Protein AF-A0AA91GW08-F1 (afdb_monomer)

Foldseek 3Di:
DLLLVCCCVVVVQPDLVSSQVCLQPHQRDPRDRDNDDSVVSVVCVVPPDVVVVVVVCVVCVVVVVVVVVPCPDDDDPPVVVVVVVPDVDDDDDDPPD

pLDDT: mean 90.82, std 7.52, range [41.41, 96.75]

Secondary structure (DSSP, 8-state):
-HHHHHHHHHTT---HHHHHHHHHHS-BTTBPP----HHHHHHHHHT--HHHHHHHHHHHHHHHHHHHHH-S--PPPHHHHHHTTT-S---------

Structure (mmCIF, N/CA/C/O backbone):
data_AF-A0AA91GW08-F1
#
_entry.id   AF-A0AA91GW08-F1
#
loop_
_atom_site.group_PDB
_atom_site.id
_atom_site.type_symbol
_atom_site.label_atom_id
_atom_site.label_alt_id
_atom_site.label_comp_id
_atom_site.label_asym_id
_atom_site.label_entity_id
_atom_site.label_seq_id
_atom_site.pdbx_PDB_ins_code
_atom_site.Cartn_x
_atom_site.Cartn_y
_atom_site.Cartn_z
_atom_site.occupancy
_atom_site.B_iso_or_equiv
_atom_site.auth_seq_id
_atom_site.auth_comp_id
_atom_site.auth_asym_id
_atom_site.auth_atom_id
_atom_site.pdbx_PDB_model_num
ATOM 1 N N . MET A 1 1 ? -11.163 -3.723 6.439 1.00 89.12 1 MET A N 1
ATOM 2 C CA . MET A 1 1 ? -9.814 -3.631 7.041 1.00 89.12 1 MET A CA 1
ATOM 3 C C . MET A 1 1 ? -8.713 -3.724 5.997 1.00 89.12 1 MET A C 1
ATOM 5 O O . MET A 1 1 ? -7.998 -2.748 5.869 1.00 89.12 1 MET A O 1
ATOM 9 N N . VAL A 1 2 ? -8.621 -4.789 5.188 1.00 88.88 2 VAL A N 1
ATOM 10 C CA . VAL A 1 2 ? -7.567 -4.920 4.150 1.00 88.88 2 VAL A CA 1
ATOM 11 C C . VAL A 1 2 ? -7.478 -3.703 3.217 1.00 88.88 2 VAL A C 1
ATOM 13 O O . VAL A 1 2 ? -6.402 -3.145 3.061 1.00 88.88 2 VAL A O 1
ATOM 16 N N . ALA A 1 3 ? -8.604 -3.221 2.675 1.00 90.38 3 ALA A N 1
ATOM 17 C CA . ALA A 1 3 ? -8.611 -2.023 1.827 1.00 90.38 3 ALA A CA 1
ATOM 18 C C . ALA A 1 3 ? -8.068 -0.767 2.545 1.00 90.38 3 ALA A C 1
ATOM 20 O O . ALA A 1 3 ? -7.347 0.025 1.946 1.00 90.38 3 ALA A O 1
ATOM 21 N N . ALA A 1 4 ? -8.356 -0.611 3.842 1.00 91.88 4 ALA A N 1
ATOM 22 C CA . ALA A 1 4 ? -7.843 0.496 4.648 1.00 91.88 4 ALA A CA 1
ATOM 23 C C . ALA A 1 4 ? -6.326 0.371 4.881 1.00 91.88 4 ALA A C 1
ATOM 25 O O . ALA A 1 4 ? -5.610 1.348 4.694 1.00 91.88 4 ALA A O 1
ATOM 26 N N . VAL A 1 5 ? -5.827 -0.832 5.200 1.00 90.69 5 VAL A N 1
ATOM 27 C CA . VAL A 1 5 ? -4.382 -1.114 5.345 1.00 90.69 5 VAL A CA 1
ATOM 28 C C . VAL A 1 5 ? -3.640 -0.842 4.034 1.00 90.69 5 VAL A C 1
ATOM 30 O O . VAL A 1 5 ? -2.639 -0.135 4.021 1.00 90.69 5 VAL A O 1
ATOM 33 N N . LEU A 1 6 ? -4.161 -1.343 2.912 1.00 89.56 6 LEU A N 1
ATOM 34 C CA . LEU A 1 6 ? -3.573 -1.094 1.595 1.00 89.56 6 LEU A CA 1
ATOM 35 C C . LEU A 1 6 ? -3.587 0.389 1.238 1.00 89.56 6 LEU A C 1
ATOM 37 O O . LEU A 1 6 ? -2.636 0.870 0.638 1.00 89.56 6 LEU A O 1
ATOM 41 N N . THR A 1 7 ? -4.628 1.122 1.630 1.00 91.69 7 THR A N 1
ATOM 42 C CA . THR A 1 7 ? -4.684 2.572 1.424 1.00 91.69 7 THR A CA 1
ATOM 43 C C . THR A 1 7 ? -3.609 3.287 2.242 1.00 91.69 7 THR A C 1
ATOM 45 O O . THR A 1 7 ? -2.937 4.153 1.686 1.00 91.69 7 THR A O 1
ATOM 48 N N . LEU A 1 8 ? -3.400 2.908 3.512 1.00 91.19 8 LEU A N 1
ATOM 49 C CA . LEU A 1 8 ? -2.327 3.471 4.345 1.00 91.19 8 LEU A CA 1
ATOM 50 C C . LEU A 1 8 ? -0.963 3.320 3.671 1.00 91.19 8 LEU A C 1
ATOM 52 O O . LEU A 1 8 ? -0.231 4.297 3.557 1.00 91.19 8 LEU A O 1
ATOM 56 N N . ILE A 1 9 ? -0.660 2.116 3.183 1.00 88.44 9 ILE A N 1
ATOM 57 C CA . ILE A 1 9 ? 0.636 1.791 2.579 1.00 88.44 9 ILE A CA 1
ATOM 58 C C . ILE A 1 9 ? 0.773 2.449 1.200 1.00 88.44 9 ILE A C 1
ATOM 60 O O . ILE A 1 9 ? 1.727 3.177 0.944 1.00 88.44 9 ILE A O 1
ATOM 64 N N . TRP A 1 10 ? -0.191 2.223 0.304 1.00 88.56 10 TRP A N 1
ATOM 65 C CA . TRP A 1 10 ? -0.093 2.637 -1.098 1.00 88.56 10 TRP A CA 1
ATOM 66 C C . TRP A 1 10 ? -0.205 4.152 -1.292 1.00 88.56 10 TRP A C 1
ATOM 68 O O . TRP A 1 10 ? 0.466 4.704 -2.160 1.00 88.56 10 TRP A O 1
ATOM 78 N N . ARG A 1 11 ? -1.034 4.835 -0.489 1.00 90.56 11 ARG A N 1
ATOM 79 C CA . ARG A 1 11 ? -1.185 6.301 -0.539 1.00 90.56 11 ARG A CA 1
ATOM 80 C C . ARG A 1 11 ? -0.347 7.029 0.513 1.00 90.56 11 ARG A C 1
ATOM 82 O O . ARG A 1 11 ? -0.463 8.246 0.592 1.00 90.56 11 ARG A O 1
ATOM 89 N N . GLN A 1 12 ? 0.460 6.308 1.299 1.00 90.44 12 GLN A N 1
ATOM 90 C CA . GLN A 1 12 ? 1.299 6.860 2.373 1.00 90.44 12 GLN A CA 1
ATOM 91 C C . GLN A 1 12 ? 0.511 7.778 3.321 1.00 90.44 12 GLN A C 1
ATOM 93 O O . GLN A 1 12 ? 0.895 8.912 3.601 1.00 90.44 12 GLN A O 1
ATOM 98 N N . VAL A 1 13 ? -0.647 7.302 3.780 1.00 92.56 13 VAL A N 1
ATOM 99 C CA . VAL A 1 13 ? -1.527 8.103 4.637 1.00 92.56 13 VAL A CA 1
ATOM 100 C C . VAL A 1 13 ? -0.867 8.274 6.013 1.00 92.56 13 VAL A C 1
ATOM 102 O O . VAL A 1 13 ? -0.566 7.273 6.663 1.00 92.56 13 VAL A O 1
ATOM 105 N N . PRO A 1 14 ? -0.665 9.514 6.491 1.00 90.56 14 PRO A N 1
ATOM 106 C CA . PRO A 1 14 ? 0.235 9.789 7.611 1.00 90.56 14 PRO A CA 1
ATOM 107 C C . PRO A 1 14 ? -0.322 9.413 8.989 1.00 90.56 14 PRO A C 1
ATOM 109 O O . PRO A 1 14 ? 0.432 9.359 9.957 1.00 90.56 14 PRO A O 1
ATOM 112 N N . SER A 1 15 ? -1.636 9.205 9.129 1.00 91.88 15 SER A N 1
ATOM 113 C CA . SER A 1 15 ? -2.247 8.928 10.433 1.00 91.88 15 SER A CA 1
ATOM 114 C C . SER A 1 15 ? -3.604 8.229 10.337 1.00 91.88 15 SER A C 1
ATOM 116 O O . SER A 1 15 ? -4.291 8.270 9.313 1.00 91.88 15 SER A O 1
ATOM 118 N N . VAL A 1 16 ? -4.036 7.634 11.455 1.00 91.38 16 VAL A N 1
ATOM 119 C CA . VAL A 1 16 ? -5.379 7.039 11.594 1.00 91.38 16 VAL A CA 1
ATOM 120 C C . VAL A 1 16 ? -6.476 8.097 11.452 1.00 91.38 16 VAL A C 1
ATOM 122 O O . VAL A 1 16 ? -7.547 7.802 10.926 1.00 91.38 16 VAL A O 1
ATOM 125 N N . GLN A 1 17 ? -6.220 9.336 11.881 1.00 93.94 17 GLN A N 1
ATOM 126 C CA . GLN A 1 17 ? -7.172 10.437 11.734 1.00 93.94 17 GLN A CA 1
ATOM 127 C C . GLN A 1 17 ? -7.418 10.757 10.257 1.00 93.94 17 GLN A C 1
ATOM 129 O O . GLN A 1 17 ? -8.570 10.842 9.834 1.00 93.94 17 GLN A O 1
ATOM 134 N N . GLU A 1 18 ? -6.351 10.862 9.465 1.00 95.31 18 GLU A N 1
ATOM 135 C CA . GLU A 1 18 ? -6.478 11.128 8.033 1.00 95.31 18 GLU A CA 1
ATOM 136 C C . GLU A 1 18 ? -7.156 9.960 7.311 1.00 95.31 18 GLU A C 1
ATOM 138 O O . GLU A 1 18 ? -8.064 10.164 6.508 1.00 95.31 18 GLU A O 1
ATOM 143 N N . LEU A 1 19 ? -6.816 8.721 7.677 1.00 94.88 19 LEU A N 1
ATOM 144 C CA . LEU A 1 19 ? -7.513 7.550 7.151 1.00 94.88 19 LEU A CA 1
ATOM 145 C C . LEU A 1 19 ? -9.011 7.558 7.498 1.00 94.88 19 LEU A C 1
ATOM 147 O O . LEU A 1 19 ? -9.828 7.185 6.660 1.00 94.88 19 LEU A O 1
ATOM 151 N N . THR A 1 20 ? -9.379 7.984 8.709 1.00 95.38 20 THR A N 1
ATOM 152 C CA . THR A 1 20 ? -10.783 8.079 9.144 1.00 95.38 20 THR A CA 1
ATOM 153 C C . THR A 1 20 ? -11.549 9.065 8.265 1.00 95.38 20 THR A C 1
ATOM 155 O O . THR A 1 20 ? -12.594 8.718 7.718 1.00 95.38 20 THR A O 1
ATOM 158 N N . ARG A 1 21 ? -10.982 10.258 8.043 1.00 95.50 21 ARG A N 1
ATOM 159 C CA . ARG A 1 21 ? -11.547 11.273 7.143 1.00 95.50 21 ARG A CA 1
ATOM 160 C C . ARG A 1 21 ? -11.703 10.741 5.716 1.00 95.50 21 ARG A C 1
ATOM 162 O O . ARG A 1 21 ? -12.721 10.970 5.069 1.00 95.50 21 ARG A O 1
ATOM 169 N N . MET A 1 22 ? -10.703 10.015 5.217 1.00 95.75 22 MET A N 1
ATOM 170 C CA . MET A 1 22 ? -10.743 9.417 3.882 1.00 95.75 22 MET A CA 1
ATOM 171 C C . MET A 1 22 ? -11.806 8.323 3.754 1.00 95.75 22 MET A C 1
ATOM 173 O O . MET A 1 22 ? -12.483 8.277 2.735 1.00 95.75 22 MET A O 1
ATOM 177 N N . LEU A 1 23 ? -11.967 7.467 4.766 1.00 94.62 23 LEU A N 1
ATOM 178 C CA . LEU A 1 23 ? -13.003 6.428 4.795 1.00 94.62 23 LEU A CA 1
ATOM 179 C C . LEU A 1 23 ? -14.413 7.020 4.758 1.00 94.62 23 LEU A C 1
ATOM 181 O O . LEU A 1 23 ? -15.299 6.430 4.150 1.00 94.62 23 LEU A O 1
ATOM 185 N N . GLU A 1 24 ? -14.615 8.175 5.386 1.00 95.44 24 GLU A N 1
ATOM 186 C CA . GLU A 1 24 ? -15.903 8.865 5.389 1.00 95.44 24 GLU A CA 1
ATOM 187 C C . GLU A 1 24 ? -16.210 9.532 4.040 1.00 95.44 24 GLU A C 1
ATOM 189 O O . GLU A 1 24 ? -17.350 9.511 3.583 1.00 95.44 24 GLU A O 1
ATOM 194 N N . GLN A 1 25 ? -15.201 10.120 3.394 1.00 94.50 25 GLN A N 1
ATOM 195 C CA . GLN A 1 25 ? -15.400 11.000 2.238 1.00 94.50 25 GLN A CA 1
ATOM 196 C C . GLN A 1 25 ? -15.140 10.339 0.879 1.00 94.50 25 GLN A C 1
ATOM 198 O O . GLN A 1 25 ? -15.514 10.902 -0.149 1.00 94.50 25 GLN A O 1
ATOM 203 N N . GLN A 1 26 ? -14.451 9.197 0.840 1.00 92.19 26 GLN A N 1
ATOM 204 C CA . GLN A 1 26 ? -13.995 8.562 -0.399 1.00 92.19 26 GLN A CA 1
ATOM 205 C C . GLN A 1 26 ? -14.330 7.071 -0.410 1.00 92.19 26 GLN A C 1
ATOM 207 O O . GLN A 1 26 ? -14.256 6.382 0.606 1.00 92.19 26 GLN A O 1
ATOM 212 N N . GLU A 1 27 ? -14.615 6.547 -1.599 1.00 91.31 27 GLU A N 1
ATOM 213 C CA . GLU A 1 27 ? -14.601 5.105 -1.832 1.00 91.31 27 GLU A CA 1
ATOM 214 C C . GLU A 1 27 ? -13.143 4.645 -1.953 1.00 91.31 27 GLU A C 1
ATOM 216 O O . GLU A 1 27 ? -12.410 5.041 -2.863 1.00 91.31 27 GLU A O 1
ATOM 221 N N . LEU A 1 28 ? -12.685 3.854 -0.982 1.00 90.75 28 LEU A N 1
ATOM 222 C CA . LEU A 1 28 ? -11.301 3.397 -0.914 1.00 90.75 28 LEU A CA 1
ATOM 223 C C . LEU A 1 28 ? -11.174 2.000 -1.521 1.00 90.75 28 LEU A C 1
ATOM 225 O O . LEU A 1 28 ? -11.622 1.011 -0.935 1.00 90.75 28 LEU A O 1
ATOM 229 N N . LEU A 1 29 ? -10.491 1.915 -2.667 1.00 89.12 29 LEU A N 1
ATOM 230 C CA . LEU A 1 29 ? -10.310 0.685 -3.445 1.00 89.12 29 LEU A CA 1
ATOM 231 C C . LEU A 1 29 ? -11.668 0.062 -3.818 1.00 89.12 29 LEU A C 1
ATOM 233 O O . LEU A 1 29 ? -12.397 0.620 -4.626 1.00 89.12 29 LEU A O 1
ATOM 237 N N . TRP A 1 30 ? -12.003 -1.091 -3.238 1.00 90.69 30 TRP A N 1
ATOM 238 C CA . TRP A 1 30 ? -13.284 -1.785 -3.418 1.00 90.69 30 TRP A CA 1
ATOM 239 C C . TRP A 1 30 ? -14.244 -1.587 -2.232 1.00 90.69 30 TRP A C 1
ATOM 241 O O . TRP A 1 30 ? -15.274 -2.254 -2.143 1.00 90.69 30 TRP A O 1
ATOM 251 N N . GLY A 1 31 ? -13.890 -0.728 -1.273 1.00 89.56 31 GLY A N 1
ATOM 252 C CA . GLY A 1 31 ? -14.732 -0.367 -0.138 1.00 89.56 31 GLY A CA 1
ATOM 253 C C . GLY A 1 31 ? -15.559 0.882 -0.427 1.00 89.56 31 GLY A C 1
ATOM 254 O O . GLY A 1 31 ? -15.046 1.859 -0.966 1.00 89.56 31 GLY A O 1
ATOM 255 N N . LYS A 1 32 ? -16.829 0.866 -0.014 1.00 92.31 32 LYS A N 1
ATOM 256 C CA . LYS A 1 32 ? -17.677 2.066 -0.008 1.00 92.31 32 LYS A CA 1
ATOM 257 C C . LYS A 1 32 ? -17.225 3.041 1.077 1.00 92.31 32 LYS A C 1
ATOM 259 O O . LYS A 1 32 ? -16.584 2.624 2.043 1.00 92.31 32 LYS A O 1
ATOM 264 N N . ALA A 1 33 ? -17.606 4.306 0.930 1.00 93.88 33 ALA A N 1
ATOM 265 C CA . ALA A 1 33 ? -17.466 5.287 1.996 1.00 93.88 33 ALA A CA 1
ATOM 266 C C . ALA A 1 33 ? -18.273 4.848 3.232 1.00 93.88 33 ALA A C 1
ATOM 268 O O . ALA A 1 33 ? -19.419 4.402 3.114 1.00 93.88 33 ALA A O 1
ATOM 269 N N . VAL A 1 34 ? -17.667 4.933 4.415 1.00 93.81 34 VAL A N 1
ATOM 270 C CA . VAL A 1 34 ? -18.276 4.534 5.688 1.00 93.81 34 VAL A CA 1
ATOM 271 C C . VAL A 1 34 ? -17.889 5.530 6.772 1.00 93.81 34 VAL A C 1
ATOM 273 O O . VAL A 1 34 ? -16.709 5.763 7.026 1.00 93.81 34 VAL A O 1
ATOM 276 N N . LEU A 1 35 ? -18.897 6.042 7.476 1.00 94.81 35 LEU A N 1
ATOM 277 C CA . LEU A 1 35 ? -18.704 6.831 8.685 1.00 94.81 35 LEU A CA 1
ATOM 278 C C . LEU A 1 35 ? -18.270 5.912 9.838 1.00 94.81 35 LEU A C 1
ATOM 280 O O . LEU A 1 35 ? -19.038 5.066 10.299 1.00 94.81 35 LEU A O 1
ATOM 284 N N . VAL A 1 36 ? -17.036 6.076 10.309 1.00 93.44 36 VAL A N 1
ATOM 285 C CA . VAL A 1 36 ? -16.488 5.355 11.466 1.00 93.44 36 VAL A CA 1
ATOM 286 C C . VAL A 1 36 ? -15.775 6.329 12.391 1.00 93.44 36 VAL A C 1
ATOM 288 O O . VAL A 1 36 ? -15.135 7.268 11.932 1.00 93.44 36 VAL A O 1
ATOM 291 N N . SER A 1 37 ? -15.855 6.108 13.703 1.00 95.44 37 SER A N 1
ATOM 292 C CA . SER A 1 37 ? -15.079 6.917 14.642 1.00 95.44 37 SER A CA 1
ATOM 293 C C . SER A 1 37 ? -13.601 6.524 14.603 1.00 95.44 37 SER A C 1
ATOM 295 O O . SER A 1 37 ? -13.258 5.352 14.407 1.00 95.44 37 SER A O 1
ATOM 297 N N . GLN A 1 38 ? -12.719 7.490 14.869 1.00 94.62 38 GLN A N 1
ATOM 298 C CA . GLN A 1 38 ? -11.282 7.232 14.998 1.00 94.62 38 GLN A CA 1
ATOM 299 C C . GLN A 1 38 ?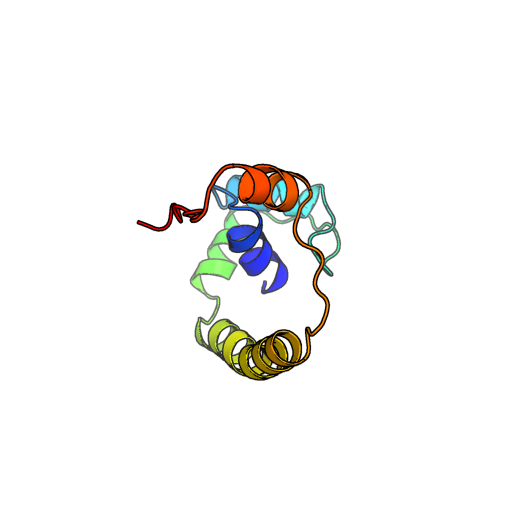 -11.008 6.152 16.057 1.00 94.62 38 GLN A C 1
ATOM 301 O O . GLN A 1 38 ? -10.198 5.261 15.829 1.00 94.62 38 GLN A O 1
ATOM 306 N N . GLN A 1 39 ? -11.713 6.188 17.195 1.00 95.69 39 GLN A N 1
ATOM 307 C CA . GLN A 1 39 ? -11.554 5.195 18.261 1.00 95.69 39 GLN A CA 1
ATOM 308 C C . GLN A 1 39 ? -11.892 3.780 17.776 1.00 95.69 39 GLN A C 1
ATOM 310 O O . GLN A 1 39 ? -11.122 2.853 18.024 1.00 95.69 39 GLN A O 1
ATOM 315 N N . ALA A 1 40 ? -13.008 3.607 17.060 1.00 94.50 40 ALA A N 1
ATOM 316 C CA . ALA A 1 40 ? -13.390 2.307 16.517 1.00 94.50 40 ALA A CA 1
ATOM 317 C C . ALA A 1 40 ? -12.358 1.800 15.500 1.00 94.50 40 ALA A C 1
ATOM 319 O O . ALA A 1 40 ? -12.020 0.616 15.500 1.00 94.50 40 ALA A O 1
ATOM 320 N N . LEU A 1 41 ? -11.827 2.693 14.661 1.00 94.31 41 LEU A N 1
ATOM 321 C CA . LEU A 1 41 ? -10.798 2.346 13.688 1.00 94.31 41 LEU A CA 1
ATOM 322 C C . LEU A 1 41 ? -9.480 1.942 14.369 1.00 94.31 41 LEU A C 1
ATOM 324 O O . LEU A 1 41 ? -8.924 0.899 14.029 1.00 94.31 41 LEU A O 1
ATOM 328 N N . SER A 1 42 ? -9.022 2.702 15.368 1.00 94.00 42 SER A N 1
ATOM 329 C CA . SER A 1 42 ? -7.830 2.374 16.162 1.00 94.00 42 SER A CA 1
ATOM 330 C C . SER A 1 42 ? -7.960 1.017 16.853 1.00 94.00 42 SER A C 1
ATOM 332 O O . SER A 1 42 ? -7.051 0.198 16.768 1.00 94.00 42 SER A O 1
ATOM 334 N N . GLN A 1 43 ? -9.107 0.737 17.480 1.00 95.06 43 GLN A N 1
ATOM 335 C CA . GLN A 1 43 ? -9.364 -0.559 18.118 1.00 95.06 43 GLN A CA 1
ATOM 336 C C . GLN A 1 43 ? -9.339 -1.709 17.107 1.00 95.06 43 GLN A C 1
ATOM 338 O O . GLN A 1 43 ? -8.767 -2.764 17.375 1.00 95.06 43 GLN A O 1
ATOM 343 N N . ARG A 1 44 ? -9.894 -1.497 15.906 1.00 93.25 44 ARG A N 1
ATOM 344 C CA . ARG A 1 44 ? -9.809 -2.494 14.835 1.00 93.25 44 ARG A CA 1
ATOM 345 C C . ARG A 1 44 ? -8.383 -2.731 14.369 1.00 93.25 44 ARG A C 1
ATOM 347 O O . ARG A 1 44 ? -8.087 -3.871 14.050 1.00 93.25 44 ARG A O 1
ATOM 354 N N . PHE A 1 45 ? -7.526 -1.712 14.316 1.00 91.38 45 PHE A N 1
ATOM 355 C CA . PHE A 1 45 ? -6.111 -1.900 13.987 1.00 91.38 45 PHE A CA 1
ATOM 356 C C . PHE A 1 45 ? -5.352 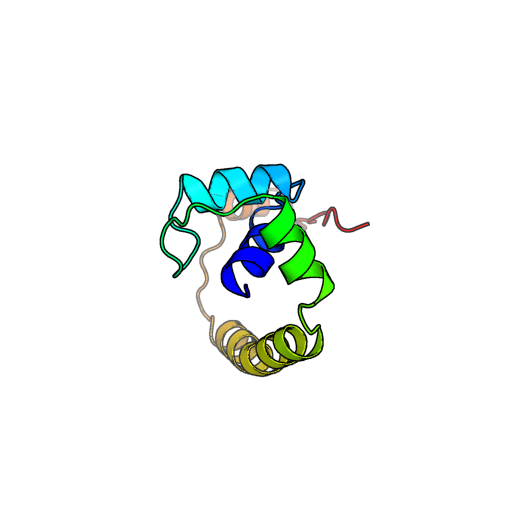-2.655 15.080 1.00 91.38 45 PHE A C 1
ATOM 358 O O . PHE A 1 45 ? -4.571 -3.537 14.747 1.00 91.38 45 PHE A O 1
ATOM 365 N N . LEU A 1 46 ? -5.619 -2.369 16.358 1.00 92.69 46 LEU A N 1
ATOM 366 C CA . LEU A 1 46 ? -4.999 -3.083 17.482 1.00 92.69 46 LEU A CA 1
ATOM 367 C C . LEU A 1 46 ? -5.359 -4.573 17.502 1.00 92.69 46 LEU A C 1
ATOM 369 O O . LEU A 1 46 ? -4.521 -5.403 17.833 1.00 92.69 46 LEU A O 1
ATOM 373 N N . GLY A 1 47 ? -6.601 -4.908 17.149 1.00 92.56 47 GLY A N 1
ATOM 374 C CA . GLY A 1 47 ? -7.075 -6.290 17.083 1.00 92.56 47 GLY A CA 1
ATOM 375 C C . GLY A 1 47 ? -6.948 -6.945 15.708 1.00 92.56 47 GLY A C 1
ATOM 376 O O . GLY A 1 47 ? -7.450 -8.054 15.540 1.00 92.56 47 GLY A O 1
ATOM 377 N N . PHE A 1 48 ? -6.366 -6.275 14.704 1.00 90.50 48 PHE A N 1
ATOM 378 C CA . PHE A 1 48 ? -6.271 -6.826 13.353 1.00 90.50 48 PHE A CA 1
ATOM 379 C C . PHE A 1 48 ? -5.128 -7.851 13.284 1.00 90.50 48 PHE A C 1
ATOM 381 O O . PHE A 1 48 ? -3.973 -7.457 13.438 1.00 90.50 48 PHE A O 1
ATOM 388 N N . PRO A 1 49 ? -5.412 -9.142 13.022 1.00 91.00 49 PRO A N 1
ATOM 389 C CA . PRO A 1 49 ? -4.374 -10.165 12.974 1.00 91.00 49 PRO A CA 1
ATOM 390 C C . PRO A 1 49 ? -3.445 -9.931 11.782 1.00 91.00 49 PRO A C 1
ATOM 392 O O . PRO A 1 49 ? -3.899 -9.883 10.631 1.00 91.00 49 PRO A O 1
ATOM 395 N N . ALA A 1 50 ? -2.147 -9.796 12.048 1.00 90.12 50 ALA A N 1
ATOM 396 C CA . ALA A 1 50 ? -1.140 -9.577 11.013 1.00 90.12 50 ALA A CA 1
ATOM 397 C C . ALA A 1 50 ? -1.067 -10.762 10.034 1.00 90.12 50 ALA A C 1
ATOM 399 O O . ALA A 1 50 ? -0.853 -10.566 8.837 1.00 90.12 50 ALA A O 1
ATOM 400 N N . GLU A 1 51 ? -1.362 -11.970 10.516 1.00 92.69 51 GLU A N 1
ATOM 401 C CA . GLU A 1 51 ? -1.347 -13.218 9.753 1.00 92.69 51 GLU A CA 1
ATOM 402 C C . GLU A 1 51 ? -2.348 -13.187 8.591 1.00 92.69 51 GLU A C 1
ATOM 404 O O . GLU A 1 51 ? -2.128 -13.800 7.548 1.00 92.69 51 GLU A O 1
ATOM 409 N N . LEU A 1 52 ? -3.465 -12.461 8.734 1.00 88.94 52 LEU A N 1
ATOM 410 C CA . LEU A 1 52 ? -4.422 -12.301 7.638 1.00 88.94 52 LEU A CA 1
ATOM 411 C C . LEU A 1 52 ? -3.824 -11.485 6.493 1.00 88.94 52 LEU A C 1
ATOM 413 O O . LEU A 1 52 ? -4.053 -11.805 5.328 1.00 88.94 52 LEU A O 1
ATOM 417 N N . PHE A 1 53 ? -3.069 -10.435 6.810 1.00 86.19 53 PHE A N 1
ATOM 418 C CA . PHE A 1 53 ? -2.420 -9.613 5.795 1.00 86.19 53 PHE A CA 1
ATOM 419 C C . PHE A 1 53 ? -1.238 -10.341 5.149 1.00 86.19 53 PHE A C 1
ATOM 421 O O . PHE A 1 53 ? -1.096 -10.305 3.928 1.00 86.19 53 PHE A O 1
ATOM 428 N N . GLU A 1 54 ? -0.446 -11.055 5.950 1.00 91.38 54 GLU A N 1
ATOM 429 C CA . GLU A 1 54 ? 0.636 -11.924 5.482 1.00 91.38 54 GLU A CA 1
ATOM 430 C C . GLU A 1 54 ? 0.131 -12.961 4.470 1.00 91.38 54 GLU A C 1
ATOM 432 O O . GLU A 1 54 ? 0.685 -13.079 3.377 1.00 91.38 54 GLU A O 1
ATOM 437 N N . ARG A 1 55 ? -0.967 -13.662 4.778 1.00 92.94 55 ARG A N 1
ATOM 438 C CA . ARG A 1 55 ? -1.567 -14.638 3.853 1.00 92.94 55 ARG A CA 1
ATOM 439 C C . ARG A 1 55 ? -1.974 -13.998 2.533 1.00 92.94 55 ARG A C 1
ATOM 441 O O . ARG A 1 55 ? -1.606 -14.507 1.482 1.00 92.94 55 ARG A O 1
ATOM 448 N N . VAL A 1 56 ? -2.645 -12.842 2.572 1.00 90.06 56 VAL A N 1
ATOM 449 C CA . VAL A 1 56 ? -2.996 -12.109 1.343 1.00 90.06 56 VAL A CA 1
ATOM 450 C C . VAL A 1 56 ? -1.747 -11.764 0.528 1.00 90.06 56 VAL A C 1
ATOM 452 O O . VAL A 1 56 ? -1.761 -11.892 -0.695 1.00 90.06 56 VAL A O 1
ATOM 455 N N . PHE A 1 57 ? -0.658 -11.344 1.176 1.00 90.06 57 PHE A N 1
ATOM 456 C CA . PHE A 1 57 ? 0.599 -11.068 0.485 1.00 90.06 57 PHE A CA 1
ATOM 457 C C . PHE A 1 57 ? 1.163 -12.323 -0.193 1.00 90.06 57 PHE A C 1
ATOM 459 O O . PHE A 1 57 ? 1.446 -12.289 -1.393 1.00 90.06 57 PHE A O 1
ATOM 466 N N . HIS A 1 58 ? 1.274 -13.431 0.539 1.00 95.62 58 HIS A N 1
ATOM 467 C CA . HIS A 1 58 ? 1.804 -14.684 0.002 1.00 95.62 58 HIS A CA 1
ATOM 468 C C . HIS A 1 58 ? 0.921 -15.302 -1.087 1.00 95.62 58 HIS A C 1
ATOM 470 O O . HIS A 1 58 ? 1.455 -15.883 -2.028 1.00 95.62 58 HIS A O 1
ATOM 476 N N . ASP A 1 59 ? -0.395 -15.110 -1.030 1.00 95.00 59 ASP A N 1
ATOM 477 C CA . ASP A 1 59 ? -1.322 -15.570 -2.068 1.00 95.00 59 ASP A CA 1
ATOM 478 C C . ASP A 1 59 ? -1.186 -14.756 -3.369 1.00 95.00 59 ASP A C 1
ATOM 480 O O . ASP A 1 59 ? -1.320 -15.282 -4.481 1.00 95.00 59 ASP A O 1
ATOM 484 N N . LEU A 1 60 ? -0.918 -13.451 -3.253 1.00 92.25 60 LEU A N 1
ATOM 485 C CA . LEU A 1 60 ? -0.807 -12.546 -4.399 1.00 92.25 60 LEU A CA 1
ATOM 486 C C . LEU A 1 60 ? 0.587 -12.550 -5.032 1.00 92.25 60 LEU A C 1
ATOM 488 O O . LEU A 1 60 ? 0.700 -12.386 -6.251 1.00 92.25 60 LEU A O 1
ATOM 492 N N . LEU A 1 61 ? 1.646 -12.727 -4.239 1.00 94.75 61 LEU A N 1
ATOM 493 C CA . LEU A 1 61 ? 3.029 -12.579 -4.691 1.00 94.75 61 LEU A CA 1
ATOM 494 C C . LEU A 1 61 ? 3.377 -13.463 -5.908 1.00 94.75 61 LEU A C 1
ATOM 496 O O . LEU A 1 61 ? 3.894 -12.907 -6.883 1.00 94.75 61 LEU A O 1
ATOM 500 N N . PRO A 1 62 ? 3.037 -14.770 -5.952 1.00 96.75 62 PRO A N 1
ATOM 501 C CA . PRO A 1 62 ? 3.328 -15.612 -7.113 1.00 96.75 62 PRO A CA 1
ATOM 502 C C . PRO A 1 62 ? 2.644 -15.107 -8.387 1.00 96.75 62 PRO A C 1
ATOM 504 O O . PRO A 1 62 ? 3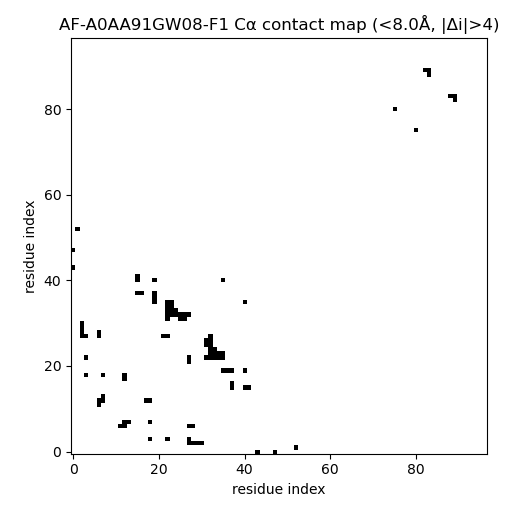.241 -15.086 -9.463 1.00 96.75 62 PRO A O 1
ATOM 507 N N . GLN A 1 63 ? 1.400 -14.629 -8.272 1.00 96.19 63 GLN A N 1
ATOM 508 C CA . GLN A 1 63 ? 0.657 -14.085 -9.410 1.00 96.19 63 GLN A CA 1
ATOM 509 C C . GLN A 1 63 ? 1.286 -12.786 -9.918 1.00 96.19 63 GLN A C 1
ATOM 511 O O . GLN A 1 63 ? 1.378 -12.566 -11.127 1.00 96.19 63 GLN A O 1
ATOM 516 N N . LEU A 1 64 ? 1.724 -11.912 -9.008 1.00 93.06 64 LEU A N 1
ATOM 517 C CA . LEU A 1 64 ? 2.393 -10.661 -9.359 1.00 93.06 64 LEU A CA 1
ATOM 518 C C . LEU A 1 64 ? 3.744 -10.915 -10.037 1.00 93.06 64 LEU A C 1
ATOM 520 O O . LEU A 1 64 ? 4.039 -10.265 -11.042 1.00 93.06 64 LEU A O 1
ATOM 524 N N . GLN A 1 65 ? 4.518 -11.886 -9.546 1.00 94.56 65 GLN A N 1
ATOM 525 C CA . GLN A 1 65 ? 5.776 -12.319 -10.158 1.00 94.56 65 GLN A CA 1
ATOM 526 C C . GLN A 1 65 ? 5.550 -12.907 -11.553 1.00 94.56 65 GLN A C 1
ATOM 528 O O . GLN A 1 65 ? 6.194 -12.479 -12.510 1.00 94.56 65 GLN A O 1
ATOM 533 N N . ALA A 1 66 ? 4.577 -13.809 -11.712 1.00 95.88 66 ALA A N 1
ATOM 534 C CA . ALA A 1 66 ? 4.229 -14.365 -13.016 1.00 95.88 66 ALA A CA 1
ATOM 535 C C . ALA A 1 66 ? 3.825 -13.259 -14.004 1.00 95.88 66 ALA A C 1
ATOM 537 O O . ALA A 1 66 ? 4.366 -13.168 -15.106 1.00 95.88 66 ALA A O 1
ATOM 538 N N . ARG A 1 67 ? 2.936 -12.343 -13.592 1.00 93.81 67 ARG A N 1
ATOM 539 C CA . ARG A 1 67 ? 2.544 -11.181 -14.409 1.00 93.81 67 ARG A CA 1
ATOM 540 C C . ARG A 1 67 ? 3.740 -10.307 -14.772 1.00 93.81 67 ARG A C 1
ATOM 542 O O . ARG A 1 67 ? 3.779 -9.786 -15.880 1.00 93.81 67 ARG A O 1
ATOM 549 N N . TRP A 1 68 ? 4.691 -10.117 -13.859 1.00 90.56 68 TRP A N 1
ATOM 550 C CA . TRP A 1 68 ? 5.918 -9.375 -14.135 1.00 90.56 68 TRP A CA 1
ATOM 551 C C . TRP A 1 68 ? 6.766 -10.064 -15.206 1.00 90.56 68 TRP A C 1
ATOM 553 O O . TRP A 1 68 ? 7.1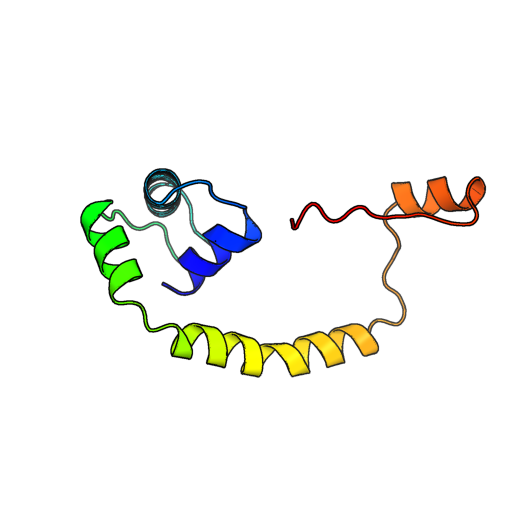02 -9.418 -16.195 1.00 90.56 68 TRP A O 1
ATOM 563 N N . HIS A 1 69 ? 7.034 -11.364 -15.074 1.00 91.88 69 HIS A N 1
ATOM 564 C CA . HIS A 1 69 ? 7.807 -12.124 -16.062 1.00 91.88 69 HIS A CA 1
ATOM 565 C C . HIS A 1 69 ? 7.129 -12.190 -17.436 1.00 91.88 69 HIS A C 1
ATOM 567 O O . HIS A 1 69 ? 7.803 -12.135 -18.462 1.0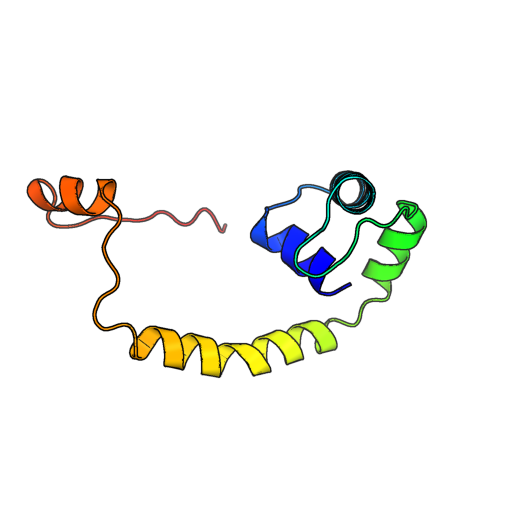0 91.88 69 HIS A O 1
ATOM 573 N N . HIS A 1 70 ? 5.796 -12.239 -17.479 1.00 93.56 70 HIS A N 1
ATOM 574 C CA . HIS A 1 70 ? 5.043 -12.216 -18.734 1.00 93.56 70 HIS A CA 1
ATOM 575 C C . HIS A 1 70 ? 4.979 -10.834 -19.405 1.00 93.56 70 HIS A C 1
ATOM 577 O O . HIS A 1 70 ? 4.573 -10.740 -20.566 1.00 93.56 70 HIS A O 1
ATOM 583 N N . ARG A 1 71 ? 5.381 -9.743 -18.735 1.00 89.00 71 ARG A N 1
ATOM 584 C CA . ARG A 1 71 ? 5.418 -8.412 -19.363 1.00 89.00 71 ARG A CA 1
ATOM 585 C C . ARG A 1 71 ? 6.585 -8.311 -20.343 1.00 89.00 71 ARG A C 1
ATOM 587 O O . ARG A 1 71 ? 7.665 -7.853 -19.996 1.00 89.00 71 ARG A O 1
ATOM 594 N N . GLN A 1 72 ? 6.320 -8.640 -21.604 1.00 85.06 72 GLN A N 1
ATOM 595 C CA . GLN A 1 72 ? 7.300 -8.502 -22.688 1.00 85.06 72 GLN A CA 1
ATOM 596 C C . GLN A 1 72 ? 7.388 -7.078 -23.264 1.00 85.06 72 GLN A C 1
ATOM 598 O O . GLN A 1 72 ? 8.426 -6.686 -23.785 1.00 85.06 72 GLN A O 1
ATOM 603 N N . LYS A 1 73 ? 6.307 -6.286 -23.190 1.00 85.50 73 LYS A N 1
ATOM 604 C CA . LYS A 1 73 ? 6.231 -4.937 -23.786 1.00 85.50 73 LYS A CA 1
ATOM 605 C C . LYS A 1 73 ? 5.604 -3.920 -22.833 1.00 85.50 73 LYS A C 1
ATOM 607 O O . LYS A 1 73 ? 4.533 -3.383 -23.099 1.00 85.50 73 LYS A O 1
ATOM 612 N N . ARG A 1 74 ? 6.258 -3.653 -21.698 1.00 84.06 74 ARG A N 1
ATOM 613 C CA . ARG A 1 74 ? 5.877 -2.520 -20.839 1.00 84.06 74 ARG A CA 1
ATOM 614 C C . ARG A 1 74 ? 6.509 -1.241 -21.408 1.00 84.06 74 ARG A C 1
ATOM 616 O O . ARG A 1 74 ? 7.736 -1.162 -21.415 1.00 84.06 74 ARG A O 1
ATOM 623 N N . PRO A 1 75 ? 5.723 -0.254 -21.874 1.00 88.50 75 PRO A N 1
ATOM 624 C CA . PRO A 1 75 ? 6.292 1.000 -22.342 1.00 88.50 75 PRO A CA 1
ATOM 625 C C . PRO A 1 75 ? 7.006 1.701 -21.185 1.00 88.50 75 PRO A C 1
ATOM 627 O O . PRO A 1 75 ? 6.500 1.745 -20.058 1.00 88.50 75 PRO A O 1
ATOM 630 N N . LEU A 1 76 ? 8.193 2.233 -21.465 1.00 88.75 76 LEU A N 1
ATOM 631 C CA . LEU A 1 76 ? 8.886 3.089 -20.515 1.00 88.75 76 LEU A CA 1
ATOM 632 C C . LEU A 1 76 ? 8.116 4.410 -20.385 1.00 88.75 76 LEU A C 1
ATOM 634 O O . LEU A 1 76 ? 7.597 4.913 -21.386 1.00 88.75 76 LEU A O 1
ATOM 638 N N . PRO A 1 77 ? 8.059 5.010 -19.184 1.00 90.94 77 PRO A N 1
ATOM 639 C CA . PRO A 1 77 ? 7.575 6.374 -19.042 1.00 90.94 77 PRO A CA 1
ATOM 640 C C . PRO A 1 77 ? 8.316 7.316 -19.999 1.00 90.94 77 PRO A C 1
ATOM 642 O O . PRO A 1 77 ? 9.509 7.138 -20.264 1.00 90.94 77 PRO A O 1
ATOM 645 N N . VAL A 1 78 ? 7.625 8.341 -20.501 1.00 94.00 78 VAL A N 1
ATOM 646 C CA . VAL A 1 78 ? 8.189 9.292 -21.478 1.00 94.00 78 VAL A CA 1
ATOM 647 C C . VAL A 1 78 ? 9.475 9.932 -20.950 1.00 94.00 78 VAL A C 1
ATOM 649 O O . VAL A 1 78 ? 10.472 9.977 -21.667 1.00 94.00 78 VAL A O 1
ATOM 652 N N . ALA A 1 79 ? 9.487 10.334 -19.676 1.00 93.25 79 ALA A N 1
ATOM 653 C CA . ALA A 1 79 ? 10.662 10.907 -19.022 1.00 93.25 79 ALA A CA 1
ATOM 654 C C . ALA A 1 79 ? 11.873 9.955 -19.034 1.00 93.25 79 ALA A C 1
ATOM 656 O O . ALA A 1 79 ? 12.983 10.371 -19.354 1.00 93.25 79 ALA A O 1
ATOM 657 N N . VAL A 1 80 ? 11.654 8.662 -18.767 1.00 92.94 80 VAL A N 1
ATOM 658 C CA . VAL A 1 80 ? 12.715 7.639 -18.799 1.00 92.94 80 VAL A CA 1
ATOM 659 C C . VAL A 1 80 ? 13.209 7.429 -20.230 1.00 92.94 80 VAL A C 1
ATOM 661 O O . VAL A 1 80 ? 14.411 7.374 -20.469 1.00 92.94 80 VAL A O 1
ATOM 664 N N . THR A 1 81 ? 12.292 7.366 -21.199 1.00 93.50 81 THR A N 1
ATOM 665 C CA . THR A 1 81 ? 12.634 7.231 -22.625 1.00 93.50 81 THR A CA 1
ATOM 666 C C . THR A 1 81 ? 13.485 8.404 -23.113 1.00 93.50 81 THR A C 1
ATOM 668 O O . THR A 1 81 ? 14.438 8.208 -23.863 1.00 93.50 81 THR A O 1
ATOM 671 N N . TYR A 1 82 ? 13.163 9.622 -22.673 1.00 95.12 82 TYR A N 1
ATOM 672 C CA . TYR A 1 82 ? 13.930 10.824 -22.982 1.00 95.12 82 TYR A CA 1
ATOM 673 C C . TYR A 1 82 ? 15.317 10.803 -22.325 1.00 95.12 82 TYR A C 1
ATOM 675 O O . TYR A 1 82 ? 16.314 11.007 -23.012 1.00 95.12 82 TYR A O 1
ATOM 683 N N . ALA A 1 83 ? 15.399 10.490 -21.029 1.00 95.31 83 ALA A N 1
ATOM 684 C CA . ALA A 1 83 ? 16.658 10.462 -20.285 1.00 95.31 83 ALA A CA 1
ATOM 685 C C . ALA A 1 83 ? 17.672 9.454 -20.858 1.00 95.31 83 ALA A C 1
ATOM 687 O O . ALA A 1 83 ? 18.853 9.777 -20.965 1.00 95.31 83 ALA A O 1
ATOM 688 N N . ARG A 1 84 ? 17.223 8.278 -21.326 1.00 93.69 84 ARG A N 1
ATOM 689 C CA . ARG A 1 84 ? 18.105 7.260 -21.937 1.00 93.69 84 ARG A CA 1
ATOM 690 C C . ARG A 1 84 ? 18.806 7.711 -23.223 1.00 93.69 84 ARG A C 1
ATOM 692 O O . ARG A 1 84 ? 19.734 7.043 -23.658 1.00 93.69 84 ARG A O 1
ATOM 699 N N . LYS A 1 85 ? 18.382 8.819 -23.843 1.00 95.94 85 LYS A N 1
ATOM 700 C CA . LYS A 1 85 ? 19.093 9.400 -24.995 1.00 95.94 85 LYS A CA 1
ATOM 701 C C . LYS A 1 85 ? 20.414 10.065 -24.598 1.00 95.94 85 LYS A C 1
ATOM 703 O O . LYS A 1 85 ? 21.280 10.213 -25.451 1.00 95.94 85 LYS 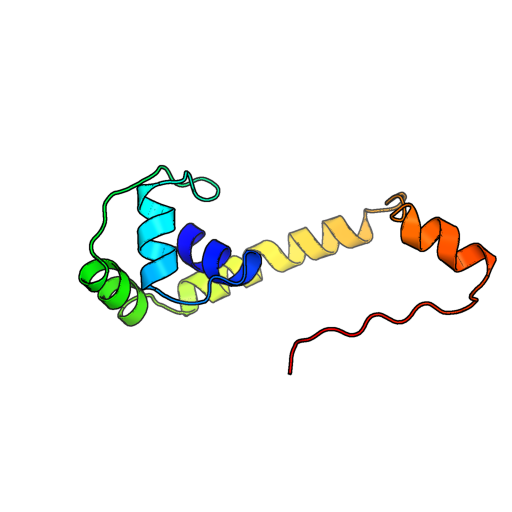A O 1
ATOM 708 N N . TYR A 1 86 ? 20.540 10.482 -23.338 1.00 96.75 86 TYR A N 1
ATOM 709 C CA . TYR A 1 86 ? 21.658 11.291 -22.843 1.00 96.75 86 TYR A CA 1
ATOM 710 C C . TYR A 1 86 ? 22.438 10.611 -21.716 1.00 96.75 86 TYR A C 1
ATOM 712 O O . TYR A 1 86 ? 23.614 10.906 -21.527 1.00 96.75 86 TYR A O 1
ATOM 720 N N . PHE A 1 87 ? 21.798 9.703 -20.977 1.00 95.94 87 PHE A N 1
ATOM 721 C CA . PHE A 1 87 ? 22.395 9.005 -19.845 1.00 95.94 87 PHE A CA 1
ATOM 722 C C . PHE A 1 87 ? 22.378 7.497 -20.083 1.00 95.94 87 PHE A C 1
ATOM 724 O O . PHE A 1 87 ? 21.321 6.908 -20.318 1.00 95.94 87 PHE A O 1
ATOM 731 N N . GLU A 1 88 ? 23.550 6.872 -19.977 1.00 93.94 88 GLU A N 1
ATOM 732 C CA . GLU A 1 88 ? 23.705 5.418 -20.084 1.00 93.94 88 GLU A CA 1
ATOM 733 C C . GLU A 1 88 ? 22.988 4.691 -18.936 1.00 93.94 88 GLU A C 1
ATOM 735 O O . GLU A 1 88 ? 22.299 3.692 -19.149 1.00 93.94 88 GLU A O 1
ATOM 740 N N . ASN A 1 89 ? 23.086 5.252 -17.727 1.00 93.31 89 ASN A N 1
ATOM 741 C CA . ASN A 1 89 ? 22.528 4.691 -16.504 1.00 93.31 89 ASN A CA 1
ATOM 742 C C . ASN A 1 89 ? 21.533 5.662 -15.860 1.00 93.31 89 ASN A C 1
ATOM 744 O O . ASN A 1 89 ? 21.797 6.859 -15.752 1.00 93.31 89 ASN A O 1
ATOM 748 N N . ILE A 1 90 ? 20.396 5.132 -15.403 1.00 91.00 90 ILE A N 1
ATOM 749 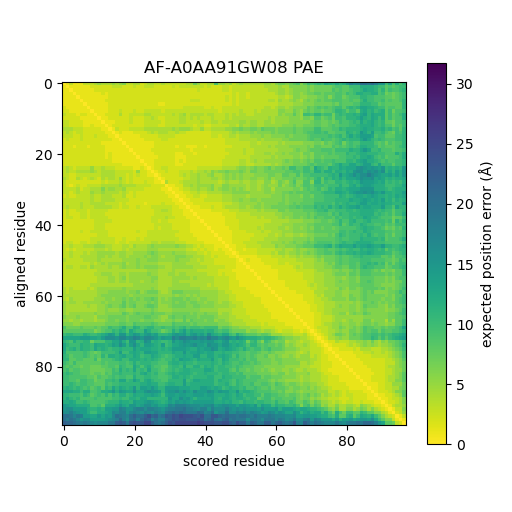C CA . ILE A 1 90 ? 19.372 5.873 -14.656 1.00 91.00 90 ILE A CA 1
ATOM 750 C C . ILE A 1 90 ? 19.201 5.181 -13.307 1.00 91.00 90 ILE A C 1
ATOM 752 O O . ILE A 1 90 ? 18.779 4.027 -13.250 1.00 91.00 90 ILE A O 1
ATOM 756 N N . TRP A 1 91 ? 19.512 5.897 -12.231 1.00 88.25 91 TRP A N 1
ATOM 757 C CA . TRP A 1 91 ? 19.387 5.405 -10.863 1.00 88.25 91 TRP A CA 1
ATOM 758 C C . TRP A 1 91 ? 18.073 5.884 -10.255 1.00 88.25 91 TRP A C 1
ATOM 760 O O . TRP A 1 91 ? 17.641 7.009 -10.500 1.00 88.25 91 TRP A O 1
ATOM 770 N N . THR A 1 92 ? 17.428 5.028 -9.466 1.00 83.50 92 THR A N 1
ATOM 771 C CA . THR A 1 92 ? 16.251 5.399 -8.672 1.00 83.50 92 THR A CA 1
ATOM 772 C C . THR A 1 92 ? 16.639 5.303 -7.207 1.00 83.50 92 THR A C 1
ATOM 774 O O . THR A 1 92 ? 17.055 4.237 -6.762 1.00 83.50 92 THR A O 1
ATOM 777 N N . ALA A 1 93 ? 16.533 6.411 -6.478 1.00 83.31 93 ALA A N 1
ATOM 778 C CA . ALA A 1 93 ? 16.620 6.388 -5.027 1.00 83.31 93 ALA A CA 1
ATOM 779 C C . ALA A 1 93 ? 15.242 5.999 -4.486 1.00 83.31 93 ALA A C 1
ATOM 781 O O . ALA A 1 93 ? 14.273 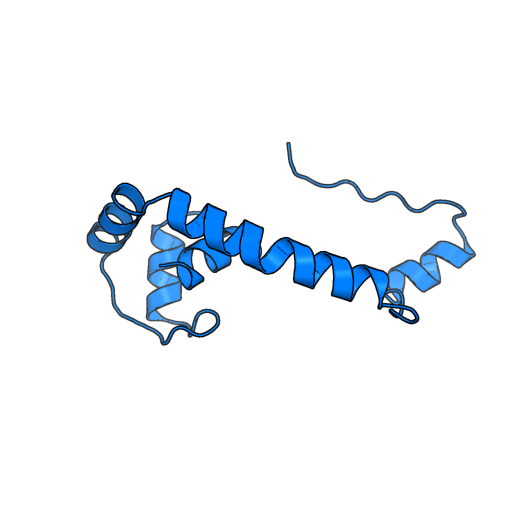6.727 -4.706 1.00 83.31 93 ALA A O 1
ATOM 782 N N . ASP A 1 94 ? 15.147 4.841 -3.837 1.00 80.56 94 ASP A N 1
ATOM 783 C CA . ASP A 1 94 ? 13.975 4.518 -3.028 1.00 80.56 94 ASP A CA 1
ATOM 784 C C . ASP A 1 94 ? 14.137 5.196 -1.662 1.00 80.56 94 ASP A C 1
ATOM 786 O O . ASP A 1 94 ? 15.205 5.130 -1.053 1.00 80.56 94 ASP A O 1
ATOM 790 N N . GLY A 1 95 ? 13.102 5.906 -1.216 1.00 60.88 95 GLY A N 1
ATOM 791 C CA . GLY A 1 95 ? 13.092 6.656 0.043 1.00 60.88 95 GLY A CA 1
ATOM 792 C C . GLY A 1 95 ? 12.798 5.790 1.269 1.00 60.88 95 GLY A C 1
ATOM 793 O O . GLY A 1 95 ? 12.550 6.330 2.343 1.00 60.88 95 GLY A O 1
ATOM 794 N N . SER A 1 96 ? 12.770 4.465 1.118 1.00 58.53 96 SER A N 1
ATOM 795 C CA . SER A 1 96 ? 12.611 3.524 2.222 1.00 58.53 96 SER A CA 1
ATOM 796 C C . SER A 1 96 ? 13.904 3.445 3.045 1.00 58.53 96 SER A C 1
ATOM 798 O O . SER A 1 96 ? 14.807 2.672 2.720 1.00 58.53 96 SER A O 1
ATOM 800 N N . THR A 1 97 ? 14.005 4.266 4.088 1.00 41.41 97 THR A N 1
ATOM 801 C CA . THR A 1 97 ? 14.998 4.133 5.170 1.00 41.41 97 THR A CA 1
ATOM 802 C C . THR A 1 97 ? 14.391 3.450 6.378 1.00 41.41 97 THR A C 1
ATOM 804 O O . THR A 1 97 ? 13.250 3.838 6.722 1.00 41.41 97 THR A O 1
#

Nearest PDB structur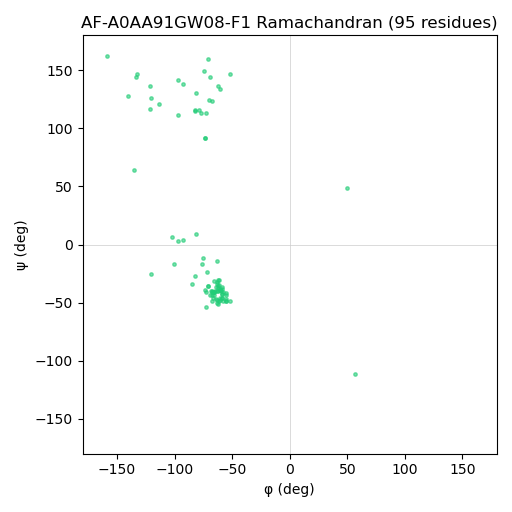es (foldseek):
  7v9g-assembly1_D  TM=2.218E-01  e=4.232E+00  Mus musculus

Solvent-accessible surface area (backbone atoms only — not comparable to full-atom values): 6075 Å² total; per-residue (Å²): 106,69,55,58,54,50,43,35,65,77,67,62,52,92,42,68,64,59,48,34,54,43,35,46,76,34,65,44,88,92,40,72,53,45,88,62,54,55,67,61,52,51,53,50,58,76,70,50,63,64,67,62,56,51,48,54,47,64,68,44,46,62,56,52,50,50,54,55,74,67,56,84,80,74,81,70,56,68,69,58,59,56,47,57,77,80,36,98,72,86,86,80,87,76,87,86,124

Sequence (97 aa):
MVAAVLTLIWRQVPSVQELTRMLEQQELLWGKAVLVSQQALSQRFLGFPAELFERVFHDLLPQLQARWHHRQKRPLPVAVTYARKYFENIWTADGST

Radius of gyration: 18.52 Å; Cα contacts (8 Å, |Δi|>4): 50; chains: 1; bounding box: 42×27×43 Å

Mean predicted aligned error: 6.37 Å